Protein AF-A0A0L8HID6-F1 (afdb_monomer_lite)

Sequence (128 aa):
MSTATTENILNEVFGLIEKHGENEYFGEPVSIKEHMIQCAMLAEEENYSKEVILGAFFHDFGHFLQMEGKQNLMIVDGVVLGTSNHEKIAAEYLEARNFSPIICNIARHHVNAKRYLVFKNKSYYECE

Structure (mmCIF, N/CA/C/O backbone):
data_AF-A0A0L8HID6-F1
#
_entry.id   AF-A0A0L8HID6-F1
#
loop_
_atom_site.group_PDB
_atom_site.id
_atom_site.type_symbol
_atom_site.label_atom_id
_atom_site.label_alt_id
_atom_site.label_comp_id
_atom_site.label_asym_id
_atom_site.label_entity_id
_atom_site.label_seq_id
_atom_site.pdbx_PDB_ins_code
_atom_site.Cartn_x
_atom_site.Cartn_y
_atom_site.Cartn_z
_atom_site.occupancy
_atom_site.B_iso_or_equiv
_atom_site.auth_seq_id
_atom_site.auth_comp_id
_atom_site.auth_asym_id
_atom_site.auth_atom_id
_atom_site.pdbx_PDB_model_num
ATOM 1 N N . MET A 1 1 ? -2.088 -6.063 28.788 1.00 41.25 1 MET A N 1
ATOM 2 C CA . MET A 1 1 ? -1.573 -5.329 27.613 1.00 41.25 1 MET A CA 1
ATOM 3 C C . MET A 1 1 ? -2.481 -4.130 27.414 1.00 41.25 1 MET A C 1
ATOM 5 O O . MET A 1 1 ? -3.685 -4.334 27.367 1.00 41.25 1 MET A O 1
ATOM 9 N N . SER A 1 2 ? -1.943 -2.908 27.425 1.00 49.00 2 SER A N 1
ATOM 10 C CA . SER A 1 2 ? -2.738 -1.702 27.163 1.00 49.00 2 SER A CA 1
ATOM 11 C C . SER A 1 2 ? -3.218 -1.771 25.716 1.00 49.00 2 SER A C 1
ATOM 13 O O . SER A 1 2 ? -2.391 -1.809 24.807 1.00 49.00 2 SER A O 1
ATOM 15 N N . THR A 1 3 ? -4.524 -1.886 25.491 1.00 59.56 3 THR A N 1
ATOM 16 C CA . THR A 1 3 ? -5.090 -1.765 24.148 1.00 59.56 3 THR A CA 1
ATOM 17 C C . THR A 1 3 ? -4.875 -0.325 23.709 1.00 59.56 3 THR A C 1
ATOM 19 O O . THR A 1 3 ? -5.482 0.583 24.280 1.00 59.56 3 THR A O 1
ATOM 22 N N . ALA A 1 4 ? -3.980 -0.103 22.744 1.00 70.81 4 ALA A N 1
ATOM 23 C CA . ALA A 1 4 ? -3.875 1.197 22.100 1.00 70.81 4 ALA A CA 1
ATOM 24 C C . ALA A 1 4 ? -5.267 1.585 21.584 1.00 70.81 4 ALA A C 1
ATOM 26 O O . ALA A 1 4 ? -5.964 0.764 20.985 1.00 70.81 4 ALA A O 1
ATOM 27 N N . THR A 1 5 ? -5.701 2.808 21.875 1.00 88.62 5 THR A N 1
ATOM 28 C CA . THR A 1 5 ? -6.951 3.328 21.325 1.00 88.62 5 THR A CA 1
ATOM 29 C C . THR A 1 5 ? -6.816 3.435 19.808 1.00 88.62 5 THR A C 1
ATOM 31 O O . THR A 1 5 ? -5.712 3.624 19.290 1.00 88.62 5 THR A O 1
ATOM 34 N N . THR A 1 6 ? -7.931 3.344 19.082 1.00 92.31 6 THR A N 1
ATOM 35 C CA . THR A 1 6 ? -7.949 3.559 17.627 1.00 92.31 6 THR A CA 1
ATOM 36 C C . THR A 1 6 ? -7.275 4.879 17.254 1.00 92.31 6 THR A C 1
ATOM 38 O O . THR A 1 6 ? -6.502 4.929 16.307 1.00 92.31 6 THR A O 1
ATOM 41 N N . GLU A 1 7 ? -7.494 5.928 18.047 1.00 93.94 7 GLU A N 1
ATOM 42 C CA . GLU A 1 7 ? -6.858 7.234 17.868 1.00 93.94 7 GLU A CA 1
ATOM 43 C C . GLU A 1 7 ? -5.329 7.170 17.978 1.00 93.94 7 GLU A C 1
ATOM 45 O O . GLU A 1 7 ? -4.637 7.691 17.112 1.00 93.94 7 GLU A O 1
ATOM 50 N N . ASN A 1 8 ? -4.781 6.463 18.972 1.00 94.75 8 ASN A N 1
ATOM 51 C CA . ASN A 1 8 ? -3.331 6.302 19.100 1.00 94.75 8 ASN A CA 1
ATOM 52 C C . ASN A 1 8 ? -2.730 5.538 17.915 1.00 94.75 8 ASN A C 1
ATOM 54 O O . ASN A 1 8 ? -1.648 5.888 17.451 1.00 94.75 8 ASN A O 1
ATOM 58 N N . ILE A 1 9 ? -3.430 4.512 17.420 1.00 94.31 9 ILE A N 1
ATOM 59 C CA . ILE A 1 9 ? -3.005 3.745 16.241 1.00 94.31 9 ILE A CA 1
ATOM 60 C C . ILE A 1 9 ? -2.987 4.645 15.005 1.00 94.31 9 ILE A C 1
ATOM 62 O O . ILE A 1 9 ? -2.012 4.640 14.259 1.00 94.31 9 ILE A O 1
ATOM 66 N N . LEU A 1 10 ? -4.044 5.429 14.794 1.00 94.38 10 LEU A N 1
ATOM 67 C CA . LEU A 1 10 ? -4.127 6.341 13.658 1.00 94.38 10 LEU A CA 1
ATOM 68 C C . LEU A 1 10 ? -3.055 7.430 13.745 1.00 94.38 10 LEU A C 1
ATOM 70 O O . LEU A 1 10 ? -2.365 7.661 12.759 1.00 94.38 10 LEU A O 1
ATOM 74 N N . ASN A 1 11 ? -2.844 8.026 14.918 1.00 95.75 11 ASN A N 1
ATOM 75 C CA . ASN A 1 11 ? -1.789 9.018 15.125 1.00 95.75 11 ASN A CA 1
ATOM 76 C C . ASN A 1 11 ? -0.394 8.441 14.845 1.00 95.75 11 ASN A C 1
ATOM 78 O O . ASN A 1 11 ? 0.439 9.117 14.251 1.00 95.75 11 ASN A O 1
ATOM 82 N N . GLU A 1 12 ? -0.134 7.186 15.226 1.00 94.44 12 GLU A N 1
ATOM 83 C CA . GLU A 1 12 ? 1.123 6.507 14.893 1.00 94.44 12 GLU A CA 1
ATOM 84 C C . GLU A 1 12 ? 1.276 6.317 13.375 1.00 94.44 12 GLU A C 1
ATOM 86 O O . GLU A 1 12 ? 2.301 6.681 12.800 1.00 94.44 12 GLU A O 1
ATOM 91 N N . VAL A 1 13 ? 0.250 5.757 12.727 1.00 94.81 13 VAL A N 1
ATOM 92 C CA . VAL A 1 13 ? 0.257 5.442 11.292 1.00 94.81 13 VAL A CA 1
ATOM 93 C C . VAL A 1 13 ? 0.416 6.711 10.460 1.00 94.81 13 VAL A C 1
ATOM 95 O O . VAL A 1 13 ? 1.312 6.786 9.622 1.00 94.81 13 VAL A O 1
ATOM 98 N N . PHE A 1 14 ? -0.419 7.722 10.698 1.00 95.00 14 PHE A N 1
ATOM 99 C CA . PHE A 1 14 ? -0.365 8.977 9.955 1.00 95.00 14 PHE A CA 1
ATOM 100 C C . PHE A 1 14 ? 0.864 9.810 10.319 1.00 95.00 14 PHE A C 1
ATOM 102 O O . PHE A 1 14 ? 1.427 10.442 9.432 1.00 95.00 14 PHE A O 1
ATOM 109 N N . GLY A 1 15 ? 1.370 9.721 11.552 1.00 95.94 15 GLY A N 1
ATOM 110 C CA . GLY A 1 15 ? 2.637 10.350 11.927 1.00 95.94 15 GLY A CA 1
ATOM 111 C C . GLY A 1 15 ? 3.828 9.830 11.112 1.00 95.94 15 GLY A C 1
ATOM 112 O O . GLY A 1 15 ? 4.721 10.602 10.767 1.00 95.94 15 GLY A O 1
ATOM 113 N N . LEU A 1 16 ? 3.836 8.544 10.735 1.00 94.88 16 LEU A N 1
ATOM 114 C CA . LEU A 1 16 ? 4.848 7.997 9.822 1.00 94.88 16 LEU A CA 1
ATOM 115 C C . LEU A 1 16 ? 4.707 8.560 8.402 1.00 94.88 16 LEU A C 1
ATOM 117 O O . LEU A 1 16 ? 5.717 8.888 7.780 1.00 94.88 16 LEU A O 1
ATOM 121 N N . ILE A 1 17 ? 3.473 8.709 7.914 1.00 95.25 17 ILE A N 1
ATOM 122 C CA . ILE A 1 17 ? 3.184 9.292 6.594 1.00 95.25 17 ILE A CA 1
ATOM 123 C C . ILE A 1 17 ? 3.581 10.771 6.563 1.00 95.25 17 ILE A C 1
ATOM 125 O O . ILE A 1 17 ? 4.160 11.226 5.588 1.00 95.25 17 ILE A O 1
ATOM 129 N N . GLU A 1 18 ? 3.315 11.535 7.617 1.00 95.12 18 GLU A N 1
ATOM 130 C CA . GLU A 1 18 ? 3.705 12.947 7.691 1.00 95.12 18 GLU A CA 1
ATOM 131 C C . GLU A 1 18 ? 5.223 13.118 7.759 1.00 95.12 18 GLU A C 1
ATOM 133 O O . GLU A 1 18 ? 5.783 13.991 7.100 1.00 95.12 18 GLU A O 1
ATOM 138 N N . LYS A 1 19 ? 5.898 12.263 8.532 1.00 95.06 19 LYS A N 1
ATOM 139 C CA . LYS A 1 19 ? 7.348 12.331 8.721 1.00 95.06 19 LYS A CA 1
ATOM 140 C C . LYS A 1 19 ? 8.126 11.951 7.462 1.00 95.06 19 LYS A C 1
ATOM 142 O O . LYS A 1 19 ? 9.158 12.557 7.188 1.00 95.06 19 LYS A O 1
ATOM 147 N N . HIS A 1 20 ? 7.656 10.939 6.732 1.00 94.19 20 HIS A N 1
ATOM 148 C CA . HIS A 1 20 ? 8.414 10.314 5.642 1.00 94.19 20 HIS A CA 1
ATOM 149 C C . HIS A 1 20 ? 7.750 10.409 4.270 1.00 94.19 20 HIS A C 1
ATOM 151 O O . HIS A 1 20 ? 8.352 10.013 3.275 1.00 94.19 20 HIS A O 1
ATOM 157 N N . GLY A 1 21 ? 6.522 10.913 4.198 1.00 92.50 21 GLY A N 1
ATOM 158 C CA . GLY A 1 21 ? 5.697 10.876 2.996 1.00 92.50 21 GLY A CA 1
ATOM 159 C C . GLY A 1 21 ? 6.236 11.681 1.826 1.00 92.50 21 GLY A C 1
ATOM 160 O O . GLY A 1 21 ? 5.973 11.294 0.697 1.00 92.50 21 GLY A O 1
ATOM 161 N N . GLU A 1 22 ? 6.997 12.743 2.099 1.00 94.00 22 GLU A N 1
ATOM 162 C CA . GLU A 1 22 ? 7.610 13.629 1.095 1.00 94.00 22 GLU A CA 1
ATOM 163 C C . GLU A 1 22 ? 8.921 13.075 0.512 1.00 94.00 22 GLU A C 1
ATOM 165 O O . GLU A 1 22 ? 9.537 13.710 -0.340 1.00 94.00 22 GLU A O 1
ATOM 170 N N . ASN A 1 23 ? 9.387 11.909 0.976 1.00 89.62 23 ASN A N 1
ATOM 171 C CA . ASN A 1 23 ? 10.547 11.268 0.366 1.00 89.62 23 ASN A CA 1
ATOM 172 C C . ASN A 1 23 ? 10.204 10.774 -1.046 1.00 89.62 23 ASN A C 1
ATOM 174 O O . ASN A 1 23 ? 9.088 10.314 -1.301 1.00 89.62 23 ASN A O 1
ATOM 178 N N . GLU A 1 24 ? 11.193 10.844 -1.937 1.00 87.56 24 GLU A N 1
ATOM 179 C CA . GLU A 1 24 ? 11.093 10.387 -3.325 1.00 87.56 24 GLU A CA 1
ATOM 180 C C . GLU A 1 24 ? 10.678 8.911 -3.401 1.00 87.56 24 GLU A C 1
ATOM 182 O O . GLU A 1 24 ? 11.203 8.057 -2.677 1.00 87.56 24 GLU A O 1
ATOM 187 N N . TYR A 1 25 ? 9.754 8.606 -4.310 1.00 85.50 25 TYR A N 1
ATOM 188 C CA . TYR A 1 25 ? 9.376 7.243 -4.642 1.00 85.50 25 TYR A CA 1
ATOM 189 C C . TYR A 1 25 ? 10.378 6.653 -5.640 1.00 85.50 25 TYR A C 1
ATOM 191 O O . TYR A 1 25 ? 10.178 6.719 -6.841 1.00 85.50 25 TYR A O 1
ATOM 199 N N . PHE A 1 26 ? 11.487 6.119 -5.124 1.00 84.75 26 PHE A N 1
ATOM 200 C CA . PHE A 1 26 ? 12.502 5.292 -5.806 1.00 84.75 26 PHE A CA 1
ATOM 201 C C . PHE A 1 26 ? 12.514 5.327 -7.353 1.00 84.75 26 PHE A C 1
ATOM 203 O O . PHE A 1 26 ? 12.206 4.325 -7.999 1.00 84.75 26 PHE A O 1
ATOM 210 N N . GLY A 1 27 ? 12.940 6.451 -7.943 1.00 82.50 27 GLY A N 1
ATOM 211 C CA . GLY A 1 27 ? 13.109 6.594 -9.395 1.00 82.50 27 GLY A CA 1
ATOM 212 C C . GLY A 1 27 ? 11.895 7.131 -10.162 1.00 82.50 27 GLY A C 1
ATOM 213 O O . GLY A 1 27 ? 12.001 7.323 -11.371 1.00 82.50 27 GLY A O 1
ATOM 214 N N . GLU A 1 28 ? 10.786 7.417 -9.483 1.00 86.44 28 GLU A N 1
ATOM 215 C CA . GLU A 1 28 ? 9.590 8.049 -10.045 1.00 86.44 28 GLU A CA 1
ATOM 216 C C . GLU A 1 28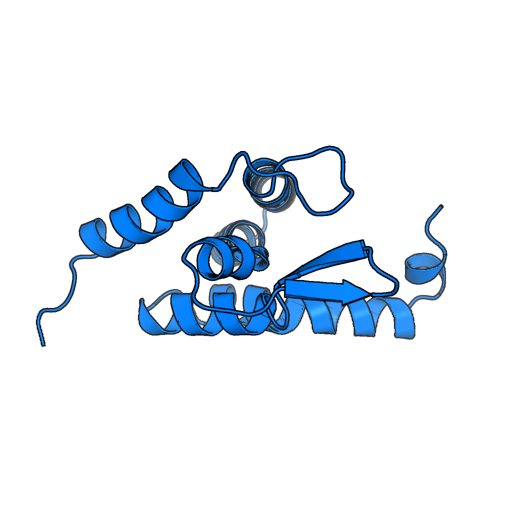 ? 9.496 9.528 -9.624 1.00 86.44 28 GLU A C 1
ATOM 218 O O . GLU A 1 28 ? 9.892 9.890 -8.511 1.00 86.44 28 GLU A O 1
ATOM 223 N N . PRO A 1 29 ? 8.931 10.414 -10.467 1.00 91.69 29 PRO A N 1
ATOM 224 C CA . PRO A 1 29 ? 8.826 11.849 -10.195 1.00 91.69 29 PRO A CA 1
ATOM 225 C C . PRO A 1 29 ? 7.664 12.195 -9.241 1.00 91.69 29 PRO A C 1
ATOM 227 O O . PRO A 1 29 ? 6.942 13.166 -9.464 1.00 91.69 29 PRO A O 1
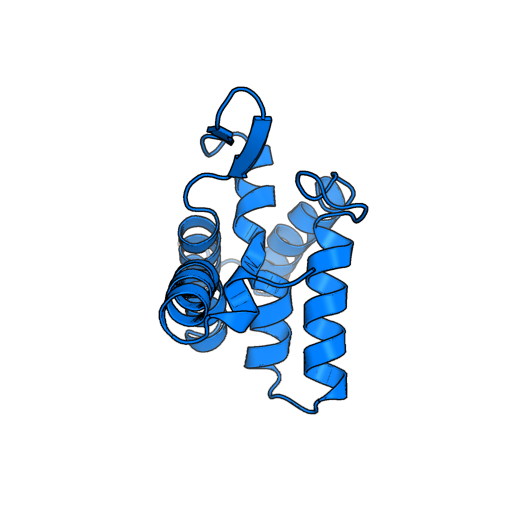ATOM 230 N N . VAL A 1 30 ? 7.465 11.391 -8.196 1.00 94.94 30 VAL A N 1
ATOM 231 C CA . VAL A 1 30 ? 6.444 11.567 -7.153 1.00 94.94 30 VAL A CA 1
ATOM 232 C C . VAL A 1 30 ? 7.010 11.162 -5.794 1.00 94.94 30 VAL A C 1
ATOM 234 O O . VAL A 1 30 ? 7.943 10.365 -5.696 1.00 94.94 30 VAL A O 1
ATOM 237 N N . SER A 1 31 ? 6.443 11.697 -4.720 1.00 96.25 31 SER A N 1
ATOM 238 C CA . SER A 1 31 ? 6.714 11.212 -3.368 1.00 96.25 31 SER A CA 1
ATOM 239 C C . SER A 1 31 ? 5.949 9.919 -3.065 1.00 96.25 31 SER A C 1
ATOM 241 O O . SER A 1 31 ? 4.928 9.613 -3.689 1.00 96.25 31 SER A O 1
ATOM 243 N N . ILE A 1 32 ? 6.402 9.160 -2.060 1.00 94.56 32 ILE A N 1
ATOM 244 C CA . ILE A 1 32 ? 5.722 7.920 -1.640 1.00 94.56 32 ILE A CA 1
ATOM 245 C C . ILE A 1 32 ? 4.265 8.208 -1.250 1.00 94.56 32 ILE A C 1
ATOM 247 O O . ILE A 1 32 ? 3.356 7.453 -1.602 1.00 94.56 32 ILE A O 1
ATOM 251 N N . LYS A 1 33 ? 4.021 9.325 -0.552 1.00 96.38 33 LYS A N 1
ATOM 252 C CA . LYS A 1 33 ? 2.668 9.734 -0.167 1.00 96.38 33 LYS A CA 1
ATOM 253 C C . LYS A 1 33 ? 1.815 10.094 -1.381 1.00 96.38 33 LYS A C 1
ATOM 255 O O . LYS A 1 33 ? 0.657 9.688 -1.425 1.00 96.38 33 LYS A O 1
ATOM 260 N N . GLU A 1 34 ? 2.347 10.846 -2.343 1.00 97.75 34 GLU A N 1
ATOM 261 C CA . GLU A 1 34 ? 1.602 11.205 -3.557 1.00 97.75 34 GLU A CA 1
ATOM 262 C C . GLU A 1 34 ? 1.201 9.968 -4.357 1.00 97.75 34 GLU A C 1
ATOM 264 O O . GLU A 1 34 ? 0.035 9.858 -4.728 1.00 97.75 34 GLU A O 1
ATOM 269 N N . HIS A 1 35 ? 2.115 9.012 -4.544 1.00 97.38 35 HIS A N 1
ATOM 270 C CA . HIS A 1 35 ? 1.824 7.728 -5.191 1.00 97.38 35 HIS A CA 1
ATOM 271 C C . HIS A 1 35 ? 0.665 6.990 -4.502 1.00 97.38 35 HIS A C 1
ATOM 273 O O . HIS A 1 35 ? -0.350 6.675 -5.126 1.00 97.38 35 HIS A O 1
ATOM 279 N N . MET A 1 36 ? 0.758 6.799 -3.182 1.00 97.50 36 MET A N 1
ATOM 280 C CA . MET A 1 36 ? -0.285 6.147 -2.379 1.00 97.50 36 MET A CA 1
AT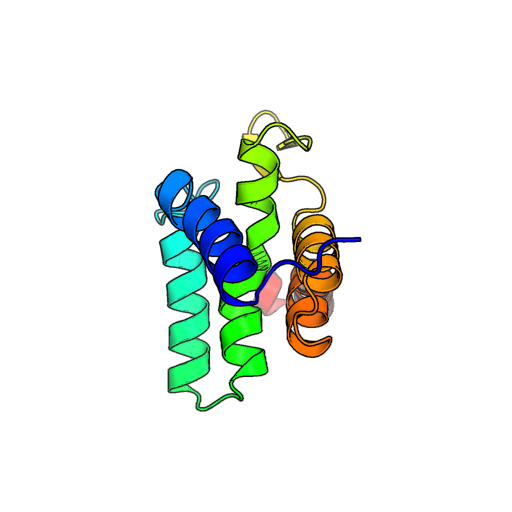OM 281 C C . MET A 1 36 ? -1.643 6.869 -2.467 1.00 97.50 36 MET A C 1
ATOM 283 O O . MET A 1 36 ? -2.687 6.218 -2.568 1.00 97.50 36 MET A O 1
ATOM 287 N N . ILE A 1 37 ? -1.645 8.208 -2.443 1.00 98.19 37 ILE A N 1
ATOM 288 C CA . ILE A 1 37 ? -2.860 9.028 -2.577 1.00 98.19 37 ILE A CA 1
ATOM 289 C C . ILE A 1 37 ? -3.468 8.869 -3.970 1.00 98.19 37 ILE A C 1
ATOM 291 O O . ILE A 1 37 ? -4.670 8.637 -4.071 1.00 98.19 37 ILE A O 1
ATOM 295 N N . GLN A 1 38 ? -2.666 8.947 -5.032 1.00 98.44 38 GLN A N 1
ATOM 296 C CA . GLN A 1 38 ? -3.149 8.797 -6.405 1.00 98.44 38 GLN A CA 1
ATOM 297 C C . GLN A 1 38 ? -3.780 7.417 -6.626 1.00 98.44 38 GLN A C 1
ATOM 299 O O . GLN A 1 38 ? -4.879 7.332 -7.171 1.00 98.44 38 GLN A O 1
ATOM 304 N N . CYS A 1 39 ? -3.158 6.339 -6.132 1.00 98.25 39 CYS A N 1
ATOM 305 C CA . CYS A 1 39 ? -3.750 5.000 -6.190 1.00 98.25 39 CYS A CA 1
ATOM 306 C C . CYS A 1 39 ? -5.106 4.927 -5.469 1.00 98.25 39 CYS A C 1
ATOM 308 O O . CYS A 1 39 ? -6.041 4.300 -5.970 1.00 98.25 39 CYS A O 1
ATOM 310 N N . ALA A 1 40 ? -5.227 5.564 -4.301 1.00 98.50 40 ALA A N 1
ATOM 311 C CA . ALA A 1 40 ? -6.476 5.596 -3.545 1.00 98.50 40 ALA A CA 1
ATOM 312 C C . ALA A 1 40 ? -7.565 6.424 -4.246 1.00 98.50 40 ALA A C 1
ATOM 314 O O . ALA A 1 40 ? -8.709 5.980 -4.310 1.00 98.50 40 ALA A O 1
ATOM 315 N N . MET A 1 41 ? -7.206 7.583 -4.807 1.00 98.62 41 MET A N 1
ATOM 316 C CA . MET A 1 41 ? -8.120 8.444 -5.567 1.00 98.62 41 MET A CA 1
ATOM 317 C C . MET A 1 41 ? -8.655 7.734 -6.811 1.00 98.62 41 MET A C 1
ATOM 319 O O . MET A 1 41 ? -9.859 7.725 -7.027 1.00 98.62 41 MET A O 1
ATOM 323 N N . LEU A 1 42 ? -7.794 7.056 -7.577 1.00 98.62 42 LEU A N 1
ATOM 324 C CA . LEU A 1 42 ? -8.222 6.260 -8.732 1.00 98.62 42 LEU A CA 1
ATOM 325 C C . LEU A 1 42 ? -9.182 5.133 -8.324 1.00 98.62 42 LEU A C 1
ATOM 327 O O . LEU A 1 42 ? -10.174 4.875 -9.001 1.00 98.62 42 LEU A O 1
ATOM 331 N N . ALA A 1 43 ? -8.924 4.470 -7.192 1.00 98.31 43 ALA A N 1
ATOM 332 C CA . ALA A 1 43 ? -9.839 3.458 -6.676 1.00 98.31 43 ALA A CA 1
ATOM 333 C C . ALA A 1 43 ? -11.196 4.054 -6.242 1.00 98.31 43 ALA A C 1
ATOM 335 O O . ALA A 1 43 ? -12.233 3.401 -6.376 1.00 98.31 43 ALA A O 1
ATOM 336 N N . GLU A 1 44 ? -11.198 5.280 -5.719 1.00 98.50 44 GLU A N 1
ATOM 337 C CA . GLU A 1 44 ? -12.415 6.007 -5.353 1.00 98.50 44 GLU A CA 1
ATOM 338 C C . GLU A 1 44 ? -13.217 6.443 -6.589 1.00 98.50 44 GLU A C 1
ATOM 340 O O . GLU A 1 44 ? -14.427 6.218 -6.631 1.00 98.50 44 GLU A O 1
ATOM 345 N N . GLU A 1 45 ? -12.557 6.986 -7.616 1.00 98.50 45 GLU A N 1
ATOM 346 C CA . GLU A 1 45 ? -13.175 7.397 -8.887 1.00 98.50 45 GLU A CA 1
ATOM 347 C C . GLU A 1 45 ? -13.872 6.224 -9.596 1.00 98.50 45 GLU A C 1
ATOM 349 O O . GLU A 1 45 ? -14.989 6.360 -10.103 1.00 98.50 45 GLU A O 1
ATOM 354 N N . GLU A 1 46 ? -13.267 5.039 -9.539 1.00 98.19 46 GLU A N 1
ATOM 355 C CA . GLU A 1 46 ? -13.825 3.792 -10.074 1.00 98.19 46 GLU A CA 1
ATOM 356 C C . GLU A 1 46 ? -14.889 3.146 -9.156 1.00 98.19 46 GLU A C 1
ATO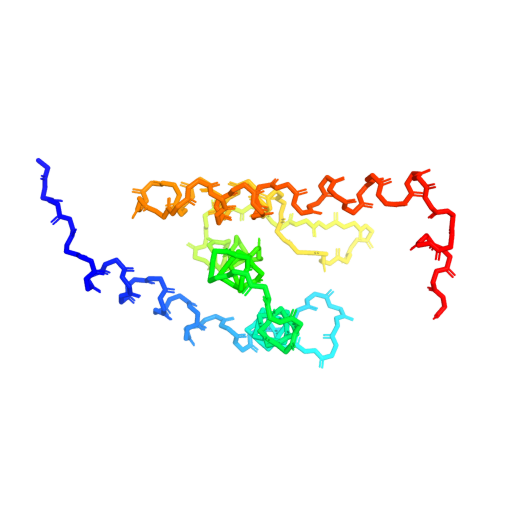M 358 O O . GLU A 1 46 ? -15.397 2.062 -9.444 1.00 98.19 46 GLU A O 1
ATOM 363 N N . ASN A 1 47 ? -15.284 3.812 -8.061 1.00 97.94 47 ASN A N 1
ATOM 364 C CA . ASN A 1 47 ? -16.309 3.368 -7.106 1.00 97.94 47 ASN A CA 1
ATOM 365 C C . ASN A 1 47 ? -16.017 2.005 -6.442 1.00 97.94 47 ASN A C 1
ATOM 367 O O . ASN A 1 47 ? -16.939 1.238 -6.133 1.00 97.94 47 ASN A O 1
ATOM 371 N N . TYR A 1 48 ? -14.744 1.687 -6.187 1.00 98.38 48 TYR A N 1
ATOM 372 C CA . TYR A 1 48 ? -14.393 0.492 -5.421 1.00 98.38 48 TYR A CA 1
ATOM 373 C C . TYR A 1 48 ? -14.787 0.614 -3.938 1.00 98.38 48 TYR A C 1
ATOM 375 O O . TYR A 1 48 ? -15.113 1.681 -3.414 1.00 98.38 48 TYR A O 1
ATOM 383 N N . SER A 1 49 ? -14.773 -0.513 -3.220 1.00 98.19 49 SER A N 1
ATOM 384 C CA . SER A 1 49 ? -15.094 -0.522 -1.791 1.00 98.19 49 SER A CA 1
ATOM 385 C C . SER A 1 49 ? -14.054 0.250 -0.969 1.00 98.19 49 SER A C 1
ATOM 387 O O . SER A 1 49 ? -12.882 0.337 -1.334 1.00 98.19 49 SER A O 1
ATOM 389 N N . LYS A 1 50 ? -14.453 0.736 0.215 1.00 98.25 50 LYS A N 1
ATOM 390 C CA . LYS A 1 50 ? -13.539 1.423 1.150 1.00 98.25 50 LYS A CA 1
ATOM 391 C C . LYS A 1 50 ? -12.299 0.597 1.490 1.00 98.25 50 LYS A C 1
ATOM 393 O O . LYS A 1 50 ? -11.231 1.156 1.689 1.00 98.25 50 LYS A O 1
ATOM 398 N N . GLU A 1 51 ? -12.428 -0.725 1.560 1.00 98.12 51 GLU A N 1
ATOM 399 C CA . GLU A 1 51 ? -11.295 -1.610 1.839 1.00 98.12 51 GLU A CA 1
ATOM 400 C C . GLU A 1 51 ? -10.305 -1.669 0.675 1.00 98.12 51 GLU A C 1
ATOM 402 O O . GLU A 1 51 ? -9.107 -1.765 0.916 1.00 98.12 51 GLU A O 1
ATOM 407 N N . VAL A 1 52 ? -10.781 -1.564 -0.569 1.00 98.12 52 VAL A N 1
ATOM 408 C CA . VAL A 1 52 ? -9.912 -1.464 -1.748 1.00 98.12 52 VAL A CA 1
ATOM 409 C C . VAL A 1 52 ? -9.239 -0.098 -1.801 1.00 98.12 52 VAL A C 1
ATOM 411 O O . VAL A 1 52 ? -8.029 -0.047 -1.981 1.00 98.12 52 VAL A O 1
ATOM 414 N N . ILE A 1 53 ? -9.984 0.986 -1.559 1.00 98.62 53 ILE A N 1
ATOM 415 C CA . ILE A 1 53 ? -9.433 2.351 -1.501 1.00 98.62 53 ILE A CA 1
ATOM 416 C C . ILE A 1 53 ? -8.328 2.434 -0.438 1.00 98.62 53 ILE A C 1
ATOM 418 O O . ILE A 1 53 ? -7.218 2.881 -0.716 1.00 98.62 53 ILE A O 1
ATOM 422 N N . LEU A 1 54 ? -8.593 1.936 0.774 1.00 98.25 54 LEU A N 1
ATOM 423 C CA . LEU A 1 54 ? -7.602 1.909 1.853 1.00 98.25 54 LEU A CA 1
ATOM 424 C C . LEU A 1 54 ? -6.460 0.925 1.570 1.00 98.25 54 LEU A C 1
ATOM 426 O O . LEU A 1 54 ? -5.318 1.211 1.909 1.00 98.25 54 LEU A O 1
ATOM 430 N N . GLY A 1 55 ? -6.729 -0.218 0.936 1.00 98.31 55 GLY A N 1
ATOM 431 C CA . GLY A 1 55 ? -5.690 -1.152 0.500 1.00 98.31 55 GLY A CA 1
ATOM 432 C C . GLY A 1 55 ? -4.728 -0.518 -0.504 1.00 98.31 55 GLY A C 1
ATOM 433 O O . GLY A 1 55 ? -3.518 -0.655 -0.350 1.00 98.31 55 GLY A O 1
ATOM 434 N N . ALA A 1 56 ? -5.258 0.221 -1.480 1.00 98.31 56 ALA A N 1
ATOM 435 C CA . ALA A 1 56 ? -4.479 0.998 -2.438 1.00 98.31 56 ALA A CA 1
ATOM 436 C C . ALA A 1 56 ? -3.693 2.115 -1.741 1.00 98.31 56 ALA A C 1
ATOM 438 O O . ALA A 1 56 ? -2.512 2.287 -2.018 1.00 98.31 56 ALA A O 1
ATOM 439 N N . PHE A 1 57 ? -4.297 2.807 -0.774 1.00 98.44 57 PHE A N 1
ATOM 440 C CA . PHE A 1 57 ? -3.583 3.800 0.022 1.00 98.44 57 PHE A CA 1
ATOM 441 C C . PHE A 1 57 ? -2.415 3.180 0.801 1.00 98.44 57 PHE A C 1
ATOM 443 O O . PHE A 1 57 ? -1.333 3.737 0.807 1.00 98.44 57 PHE A O 1
ATOM 450 N N . PHE A 1 58 ? -2.590 2.019 1.438 1.00 98.12 58 PHE A N 1
ATOM 451 C CA . PHE A 1 58 ? -1.591 1.449 2.352 1.00 98.12 58 PHE A CA 1
ATOM 452 C C . PHE A 1 58 ? -0.589 0.465 1.721 1.00 98.12 58 PHE A C 1
ATOM 454 O O . PHE A 1 58 ? 0.279 -0.032 2.442 1.00 98.12 58 PHE A O 1
ATOM 461 N N . HIS A 1 59 ? -0.680 0.158 0.421 1.00 97.94 59 HIS A N 1
ATOM 462 C CA . HIS A 1 59 ? 0.085 -0.952 -0.171 1.00 97.94 59 HIS A CA 1
ATOM 463 C C . HIS A 1 59 ? 1.611 -0.819 -0.011 1.00 97.94 59 HIS A C 1
ATOM 465 O O . HIS A 1 59 ? 2.276 -1.810 0.298 1.00 97.94 59 HIS A O 1
ATOM 471 N N . ASP A 1 60 ? 2.123 0.411 -0.106 1.00 96.56 60 ASP A N 1
ATOM 472 C CA . ASP A 1 60 ? 3.550 0.750 -0.036 1.00 96.56 60 ASP A CA 1
ATOM 473 C C . ASP A 1 60 ? 4.009 1.290 1.328 1.00 96.56 60 ASP A C 1
ATOM 475 O O . ASP A 1 60 ? 5.156 1.711 1.501 1.00 96.56 60 ASP A O 1
ATOM 479 N N . PHE A 1 61 ? 3.156 1.204 2.356 1.00 95.75 61 PHE A N 1
ATOM 480 C CA . PHE A 1 61 ? 3.447 1.709 3.706 1.00 95.75 61 PHE A CA 1
ATOM 481 C C . PHE A 1 61 ? 4.732 1.117 4.325 1.00 95.75 61 PHE A C 1
ATOM 483 O O . PHE A 1 61 ? 5.363 1.714 5.201 1.00 95.75 61 PHE A O 1
ATOM 490 N N . GLY A 1 62 ? 5.159 -0.057 3.850 1.00 94.62 62 GLY A N 1
ATOM 491 C CA . GLY A 1 62 ? 6.388 -0.727 4.270 1.00 94.62 62 GLY A CA 1
ATOM 492 C C . GLY A 1 62 ? 7.653 0.112 4.068 1.00 94.62 62 GLY A C 1
ATOM 493 O O . GLY A 1 62 ? 8.609 -0.061 4.827 1.00 94.62 62 GLY A O 1
ATOM 494 N N . HIS A 1 63 ? 7.655 1.053 3.118 1.00 93.25 63 HIS A N 1
ATOM 495 C CA . HIS A 1 63 ? 8.783 1.960 2.896 1.00 93.25 63 HIS A CA 1
ATOM 496 C C . HIS A 1 63 ? 9.015 2.917 4.072 1.00 93.25 63 HIS A C 1
ATOM 498 O O . HIS A 1 63 ? 10.154 3.087 4.508 1.00 93.25 63 HIS A O 1
ATOM 504 N N . PHE A 1 64 ? 7.956 3.457 4.681 1.00 92.69 64 PHE A N 1
ATOM 505 C CA . PHE A 1 64 ? 8.088 4.336 5.852 1.00 92.69 64 PHE A CA 1
ATOM 506 C C . PHE A 1 64 ? 8.664 3.602 7.065 1.00 92.69 64 PHE A C 1
ATOM 508 O O . PHE A 1 64 ? 9.443 4.153 7.841 1.00 92.69 64 PHE A O 1
ATOM 515 N N . LEU A 1 65 ? 8.326 2.321 7.216 1.00 89.50 65 LEU A N 1
ATOM 516 C CA . LEU A 1 65 ? 8.819 1.495 8.317 1.00 89.50 65 LEU A CA 1
ATOM 517 C C . LEU A 1 65 ? 10.315 1.191 8.195 1.00 89.50 65 LEU A C 1
ATOM 519 O O . LEU A 1 65 ? 10.992 1.043 9.214 1.00 89.50 65 LEU A O 1
ATOM 523 N N . GLN A 1 66 ? 10.843 1.127 6.972 1.00 84.38 66 GLN A N 1
ATOM 524 C CA . GLN A 1 66 ? 12.276 0.999 6.731 1.00 84.38 66 GLN A CA 1
ATOM 525 C C . GLN A 1 66 ? 13.039 2.255 7.150 1.00 84.38 66 GLN A C 1
ATOM 527 O O . GLN A 1 66 ? 14.095 2.130 7.771 1.00 84.38 66 GLN A O 1
ATOM 532 N N . MET A 1 67 ? 12.488 3.438 6.871 1.00 84.06 67 MET A N 1
ATOM 533 C CA . MET A 1 67 ? 13.103 4.731 7.196 1.00 84.06 67 MET A CA 1
ATOM 534 C C . MET A 1 67 ? 13.222 4.973 8.709 1.00 84.06 67 MET A C 1
ATOM 536 O O . MET A 1 67 ? 14.106 5.698 9.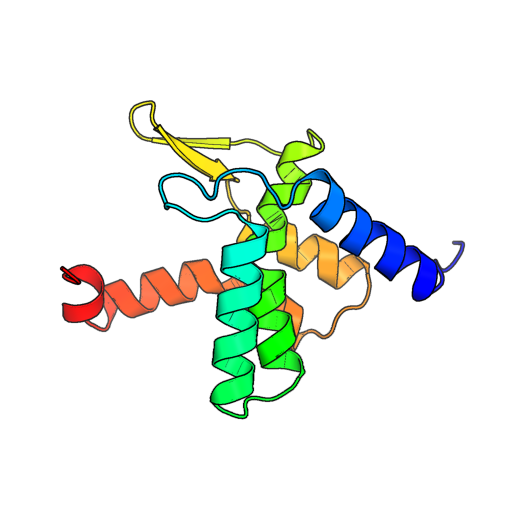155 1.00 84.06 67 MET A O 1
ATOM 540 N N . GLU A 1 68 ? 12.422 4.276 9.521 1.00 85.94 68 GLU A N 1
ATOM 541 C CA . GLU A 1 68 ? 12.592 4.200 10.981 1.00 85.94 68 GLU A CA 1
ATOM 542 C C . GLU A 1 68 ? 13.714 3.234 11.428 1.00 85.94 68 GLU A C 1
ATOM 544 O O . GLU A 1 68 ? 13.799 2.868 12.601 1.00 85.94 68 GLU A O 1
ATOM 549 N N . GLY A 1 69 ? 14.574 2.789 10.507 1.00 72.75 69 GLY A N 1
ATOM 550 C CA . GLY A 1 69 ? 15.743 1.952 10.789 1.00 72.75 69 GLY A CA 1
ATOM 551 C C . GLY A 1 69 ? 15.422 0.479 11.041 1.00 72.75 69 GLY A C 1
ATOM 552 O O . GLY A 1 69 ? 16.243 -0.240 11.609 1.00 72.75 69 GLY A O 1
ATOM 553 N N . LYS A 1 70 ? 14.230 0.011 10.654 1.00 61.91 70 LYS A N 1
ATOM 554 C CA . LYS A 1 70 ? 13.779 -1.347 10.992 1.00 61.91 70 LYS A CA 1
ATOM 555 C C . LYS A 1 70 ? 14.160 -2.406 9.956 1.00 61.91 70 LYS A C 1
ATOM 557 O O . LYS A 1 70 ? 14.031 -3.581 10.282 1.00 61.91 70 LYS A O 1
ATOM 562 N N . GLN A 1 71 ? 14.557 -2.040 8.728 1.00 71.50 71 GLN A N 1
ATOM 563 C CA . GLN A 1 71 ? 14.678 -2.986 7.600 1.00 71.50 71 GLN A CA 1
ATOM 564 C C . GLN A 1 71 ? 15.759 -2.599 6.566 1.00 71.50 71 GLN A C 1
ATOM 566 O O . GLN A 1 71 ? 16.239 -1.465 6.539 1.00 71.50 71 GLN A O 1
ATOM 571 N N . ASN A 1 72 ? 16.129 -3.546 5.696 1.00 79.25 72 ASN A N 1
ATOM 572 C CA . ASN A 1 72 ? 17.148 -3.361 4.653 1.00 79.25 72 ASN A CA 1
ATOM 573 C C . ASN A 1 72 ? 16.581 -2.739 3.360 1.00 79.25 72 ASN A C 1
ATOM 575 O O . ASN A 1 72 ? 15.475 -3.073 2.923 1.00 79.25 72 ASN A O 1
ATOM 579 N N . LEU A 1 73 ? 17.384 -1.897 2.701 1.00 84.56 73 LEU A N 1
ATOM 580 C CA . LEU A 1 73 ? 17.110 -1.396 1.348 1.00 84.56 73 LEU A CA 1
ATOM 581 C C . LEU A 1 73 ? 17.262 -2.511 0.304 1.00 84.56 73 LEU A C 1
ATOM 583 O O . LEU A 1 73 ? 18.067 -3.428 0.463 1.00 84.56 73 LEU A O 1
ATOM 587 N N . MET A 1 74 ? 16.479 -2.429 -0.767 1.00 82.56 74 MET A N 1
ATOM 588 C CA . MET A 1 74 ? 16.650 -3.215 -1.983 1.00 82.56 74 MET A CA 1
ATOM 589 C C . MET A 1 74 ? 17.567 -2.437 -2.925 1.00 82.56 74 MET A C 1
ATOM 591 O O . MET A 1 74 ? 17.229 -1.334 -3.350 1.00 82.56 74 MET A O 1
ATOM 595 N N . ILE A 1 75 ? 18.728 -3.012 -3.237 1.00 83.56 75 ILE A N 1
ATOM 596 C CA . ILE A 1 75 ? 19.725 -2.406 -4.122 1.00 83.56 75 ILE A CA 1
ATOM 597 C C . ILE A 1 75 ? 20.042 -3.401 -5.235 1.00 83.56 75 ILE A C 1
ATOM 599 O O . ILE A 1 75 ? 20.396 -4.545 -4.951 1.00 83.56 75 ILE A O 1
ATOM 603 N N . VAL A 1 76 ? 19.924 -2.966 -6.488 1.00 82.81 76 VAL A N 1
ATOM 604 C CA . VAL A 1 76 ? 20.282 -3.750 -7.679 1.00 82.81 76 VAL A CA 1
ATOM 605 C C . VAL A 1 76 ? 21.199 -2.892 -8.537 1.00 82.81 76 VAL A C 1
ATOM 607 O O . VAL A 1 76 ? 20.886 -1.737 -8.802 1.00 82.81 76 VAL A O 1
ATOM 610 N N . ASP A 1 77 ? 22.365 -3.429 -8.899 1.00 85.69 77 ASP A N 1
ATOM 611 C CA . ASP A 1 77 ? 23.376 -2.743 -9.717 1.00 85.69 77 ASP A CA 1
ATOM 612 C C . ASP A 1 77 ? 23.755 -1.332 -9.214 1.00 85.69 77 ASP A C 1
ATOM 614 O O . ASP A 1 77 ? 24.073 -0.430 -9.982 1.00 85.69 77 ASP A O 1
ATOM 618 N N . GLY A 1 78 ? 23.731 -1.138 -7.890 1.00 80.81 78 GLY A N 1
ATOM 619 C CA . GLY A 1 78 ? 24.057 0.136 -7.239 1.00 80.81 78 GLY A CA 1
ATOM 620 C C . GLY A 1 78 ? 22.902 1.142 -7.162 1.00 80.81 78 GLY A C 1
ATOM 621 O O . GLY A 1 78 ? 23.083 2.207 -6.578 1.00 80.81 78 GLY A O 1
ATOM 622 N N . VAL A 1 79 ? 21.720 0.804 -7.684 1.00 80.88 79 VAL A N 1
ATOM 623 C CA . VAL A 1 79 ? 20.513 1.641 -7.635 1.00 80.88 79 VAL A CA 1
ATOM 624 C C . VAL A 1 79 ? 19.597 1.174 -6.506 1.00 80.88 79 VAL A C 1
ATOM 626 O O . VAL A 1 79 ? 19.335 -0.021 -6.361 1.00 80.88 79 VAL A O 1
ATOM 629 N N . VAL A 1 80 ? 19.107 2.115 -5.694 1.00 83.06 80 VAL A N 1
ATOM 630 C CA . VAL A 1 80 ? 18.122 1.840 -4.638 1.00 83.06 80 VAL A CA 1
ATOM 631 C C . VAL A 1 80 ? 16.739 1.733 -5.276 1.00 83.06 80 VAL A C 1
ATOM 633 O O . VAL A 1 80 ? 16.224 2.714 -5.795 1.00 83.06 80 VAL A O 1
ATOM 636 N N . LEU A 1 81 ? 16.140 0.544 -5.216 1.00 80.00 81 LEU A N 1
ATOM 637 C CA . LEU A 1 81 ? 14.820 0.247 -5.792 1.00 80.00 81 LEU A CA 1
ATOM 638 C C . LEU A 1 81 ? 13.697 0.221 -4.748 1.00 80.00 81 LEU A C 1
ATOM 640 O O . LEU A 1 81 ? 12.559 -0.109 -5.066 1.00 80.00 81 LEU A O 1
ATOM 644 N N . GLY A 1 82 ? 14.026 0.494 -3.486 1.00 83.00 82 GLY A N 1
ATOM 645 C CA . GLY A 1 82 ? 13.059 0.559 -2.401 1.00 83.00 82 GLY A CA 1
ATOM 646 C C . GLY A 1 82 ? 13.465 -0.226 -1.169 1.00 83.00 82 GLY A C 1
ATOM 647 O O . GLY A 1 82 ? 14.641 -0.366 -0.837 1.00 83.00 82 GLY A O 1
ATOM 648 N N . THR A 1 83 ? 12.468 -0.746 -0.465 1.00 84.75 83 THR A N 1
ATOM 649 C CA . THR A 1 83 ? 12.634 -1.589 0.721 1.00 84.75 83 THR A CA 1
ATOM 650 C C . THR A 1 83 ? 12.414 -3.049 0.352 1.00 84.75 83 THR A C 1
ATOM 652 O O . THR A 1 83 ? 11.414 -3.404 -0.280 1.00 84.75 83 THR A O 1
ATOM 655 N N . SER A 1 84 ? 13.330 -3.913 0.791 1.00 86.31 84 SER A N 1
ATOM 656 C CA . SER A 1 84 ? 13.195 -5.356 0.588 1.00 86.31 84 SER A CA 1
ATOM 657 C C . SER A 1 84 ? 11.967 -5.886 1.333 1.00 86.31 84 SER A C 1
ATOM 659 O O . SER A 1 84 ? 11.857 -5.700 2.543 1.00 86.31 84 SER A O 1
ATOM 661 N N . ASN A 1 85 ? 11.078 -6.591 0.628 1.00 90.88 85 ASN A N 1
ATOM 662 C CA . ASN A 1 85 ? 9.832 -7.153 1.164 1.00 90.88 85 ASN A CA 1
ATOM 663 C C . ASN A 1 85 ? 8.877 -6.111 1.795 1.00 90.88 85 ASN A C 1
ATOM 665 O O . ASN A 1 85 ? 8.210 -6.410 2.794 1.00 90.88 85 ASN A O 1
ATOM 669 N N . HIS A 1 86 ? 8.832 -4.880 1.269 1.00 94.25 86 HIS A N 1
ATOM 670 C CA . HIS A 1 86 ? 7.955 -3.812 1.776 1.00 94.25 86 HIS A CA 1
ATOM 671 C C . HIS A 1 86 ? 6.482 -4.235 1.841 1.00 94.25 86 HIS A C 1
ATOM 673 O O . HIS A 1 86 ? 5.799 -3.888 2.800 1.00 94.25 86 HIS A O 1
ATOM 679 N N . GLU A 1 87 ? 6.026 -5.065 0.904 1.00 95.62 87 GLU A N 1
ATOM 680 C CA . GLU A 1 87 ? 4.682 -5.634 0.854 1.00 95.62 87 GLU A CA 1
ATOM 681 C C . GLU A 1 87 ? 4.370 -6.485 2.093 1.00 95.62 87 GLU A C 1
ATOM 683 O O . GLU A 1 87 ? 3.296 -6.395 2.692 1.00 95.62 87 GLU A O 1
ATOM 688 N N . LYS A 1 88 ? 5.347 -7.285 2.538 1.00 95.38 88 LYS A N 1
ATOM 689 C CA . LYS A 1 88 ? 5.221 -8.130 3.727 1.00 95.38 88 LYS A CA 1
ATOM 690 C C . LYS A 1 88 ? 5.278 -7.288 4.998 1.00 95.38 88 LYS A C 1
ATOM 692 O O . LYS A 1 88 ? 4.472 -7.510 5.899 1.00 95.38 88 LYS A O 1
ATOM 697 N N . ILE A 1 89 ? 6.208 -6.333 5.052 1.00 94.62 89 ILE A N 1
ATOM 698 C CA . ILE A 1 89 ? 6.405 -5.433 6.195 1.00 94.62 89 ILE A CA 1
ATOM 699 C C . ILE A 1 89 ? 5.147 -4.590 6.437 1.00 94.62 89 ILE A C 1
ATOM 701 O O . ILE A 1 89 ? 4.686 -4.498 7.575 1.00 94.62 89 ILE A O 1
ATOM 705 N N . ALA A 1 90 ? 4.572 -4.016 5.375 1.00 96.25 90 ALA A N 1
ATOM 706 C CA . ALA A 1 90 ? 3.331 -3.252 5.435 1.00 96.25 90 ALA A CA 1
ATOM 707 C C . ALA A 1 90 ? 2.192 -4.107 6.000 1.00 96.25 90 ALA A C 1
ATOM 709 O O . ALA A 1 90 ? 1.571 -3.741 6.997 1.00 96.25 90 ALA A O 1
ATOM 710 N N . ALA A 1 91 ? 1.964 -5.281 5.407 1.00 97.38 91 ALA A N 1
ATOM 711 C CA . ALA A 1 91 ? 0.879 -6.164 5.807 1.00 97.38 91 ALA A CA 1
ATOM 712 C C . ALA A 1 91 ? 0.989 -6.612 7.271 1.00 97.38 91 ALA A C 1
ATOM 714 O O . ALA A 1 91 ? 0.023 -6.492 8.016 1.00 97.38 91 ALA A O 1
ATOM 715 N N . GLU A 1 92 ? 2.166 -7.060 7.718 1.00 96.19 92 GLU A N 1
ATOM 716 C CA . GLU A 1 92 ? 2.374 -7.489 9.110 1.00 96.19 92 GLU A CA 1
ATOM 717 C C . GLU A 1 92 ? 2.183 -6.337 10.108 1.00 96.19 92 GLU A C 1
ATOM 719 O O . GLU A 1 92 ? 1.612 -6.525 11.185 1.00 96.19 92 GLU A O 1
ATOM 724 N N . TYR A 1 93 ? 2.620 -5.127 9.750 1.00 95.56 93 TYR A N 1
ATOM 725 C CA . TYR A 1 93 ? 2.450 -3.947 10.593 1.00 95.56 93 TYR A CA 1
ATOM 726 C C . TYR A 1 93 ? 0.977 -3.532 10.744 1.00 95.56 93 TYR A C 1
ATOM 728 O O . TYR A 1 93 ? 0.556 -3.163 11.848 1.00 95.56 93 TYR A O 1
ATOM 736 N N . LEU A 1 94 ? 0.205 -3.599 9.656 1.00 96.50 94 LEU A N 1
ATOM 737 C CA . LEU A 1 94 ? -1.224 -3.272 9.625 1.00 96.50 94 LEU A CA 1
ATOM 738 C C . LEU A 1 94 ? -2.065 -4.353 10.323 1.00 96.50 94 LEU A C 1
ATOM 740 O O . LEU A 1 94 ? -2.947 -4.026 11.120 1.00 96.50 94 LEU A O 1
ATOM 744 N N . GLU A 1 95 ? -1.751 -5.635 10.109 1.00 96.88 95 GLU A N 1
ATOM 745 C CA . GLU A 1 95 ? -2.393 -6.769 10.795 1.00 96.88 95 GLU A CA 1
ATOM 746 C C . GLU A 1 95 ? -2.231 -6.665 12.313 1.00 96.88 95 GLU A C 1
ATOM 748 O O . GLU A 1 95 ? -3.210 -6.785 13.049 1.00 96.88 95 GLU A O 1
ATOM 753 N N . ALA A 1 96 ? -1.025 -6.343 12.794 1.00 95.81 96 ALA A N 1
ATOM 754 C CA . ALA A 1 96 ? -0.759 -6.146 14.221 1.00 95.81 96 ALA A CA 1
ATOM 755 C C . ALA A 1 96 ? -1.568 -4.989 14.849 1.00 95.81 96 ALA A C 1
ATOM 757 O O . ALA A 1 96 ? -1.678 -4.906 16.073 1.00 95.81 96 ALA A O 1
ATOM 758 N N . ARG A 1 97 ? -2.138 -4.101 14.023 1.00 95.12 97 ARG A N 1
ATOM 759 C CA . ARG A 1 97 ? -2.989 -2.963 14.414 1.00 95.12 97 ARG A CA 1
ATOM 760 C C . ARG A 1 97 ? -4.476 -3.196 14.146 1.00 95.12 97 ARG A C 1
ATOM 762 O O . ARG A 1 97 ? -5.264 -2.270 14.307 1.00 95.12 97 ARG A O 1
ATOM 769 N N . ASN A 1 98 ? -4.870 -4.424 13.808 1.00 94.94 98 ASN A N 1
ATOM 770 C CA . ASN A 1 98 ? -6.253 -4.824 13.530 1.00 94.94 98 ASN A CA 1
ATOM 771 C C . ASN A 1 98 ? -6.891 -4.117 12.320 1.00 94.94 98 ASN A C 1
ATOM 773 O O . ASN A 1 98 ? -8.107 -3.914 12.293 1.00 94.94 98 ASN A O 1
ATOM 777 N N . PHE A 1 99 ? -6.099 -3.753 11.307 1.00 96.44 99 PHE A N 1
ATOM 778 C CA . PHE A 1 99 ? -6.663 -3.372 10.010 1.00 96.44 99 PHE A CA 1
ATOM 779 C C . PHE A 1 99 ? -7.380 -4.570 9.364 1.00 96.44 99 PHE A C 1
ATOM 781 O O . PHE A 1 99 ? -7.077 -5.727 9.663 1.00 96.44 99 PHE A O 1
ATOM 788 N N . SER A 1 100 ? -8.348 -4.291 8.481 1.00 97.12 100 SER A N 1
ATOM 789 C CA . SER A 1 100 ? -9.117 -5.341 7.797 1.00 97.12 100 SER A CA 1
ATOM 790 C C . SER A 1 100 ? -8.187 -6.323 7.067 1.00 97.12 100 SER A C 1
ATOM 792 O O . SER A 1 100 ? -7.261 -5.875 6.382 1.00 97.12 100 SER A O 1
ATOM 794 N N . PRO A 1 101 ? -8.470 -7.641 7.108 1.00 97.94 101 PRO A N 1
ATOM 795 C CA . PRO A 1 101 ? -7.739 -8.628 6.319 1.00 97.94 101 PRO A CA 1
ATOM 796 C C . PRO A 1 101 ? -7.666 -8.292 4.825 1.00 97.94 101 PRO A C 1
ATOM 798 O O . PRO A 1 101 ? -6.684 -8.638 4.178 1.00 97.94 101 PRO A O 1
ATOM 801 N N . ILE A 1 102 ? -8.670 -7.605 4.264 1.00 98.06 102 ILE A N 1
ATOM 802 C CA . ILE A 1 102 ? -8.661 -7.206 2.848 1.00 98.06 102 ILE A CA 1
ATOM 803 C C . ILE A 1 102 ? -7.565 -6.168 2.580 1.00 98.06 102 ILE A C 1
ATOM 805 O O . ILE A 1 102 ? -6.781 -6.348 1.650 1.00 98.06 102 ILE A O 1
ATOM 809 N N . ILE A 1 103 ? -7.453 -5.141 3.428 1.00 98.44 103 ILE A N 1
ATOM 810 C CA . ILE A 1 103 ? -6.407 -4.106 3.332 1.00 98.44 103 ILE A CA 1
ATOM 811 C C . ILE A 1 103 ? -5.026 -4.759 3.439 1.00 98.44 103 ILE A C 1
ATOM 813 O O . ILE A 1 103 ? -4.152 -4.531 2.602 1.00 98.44 103 ILE A O 1
ATOM 817 N N . CYS A 1 104 ? -4.852 -5.628 4.436 1.00 98.44 104 CYS A N 1
ATOM 818 C CA . CYS A 1 104 ? -3.592 -6.325 4.671 1.00 98.44 104 CYS A CA 1
ATOM 819 C C . CYS A 1 104 ? -3.213 -7.249 3.506 1.00 98.44 104 CYS A C 1
ATOM 821 O O . CYS A 1 104 ? -2.051 -7.286 3.111 1.00 98.44 104 CYS A O 1
ATOM 823 N N . ASN A 1 105 ? -4.180 -7.952 2.911 1.00 98.25 105 ASN A N 1
ATOM 824 C CA . ASN A 1 105 ? -3.940 -8.828 1.764 1.00 98.25 105 ASN A CA 1
ATOM 825 C C . ASN A 1 105 ? -3.571 -8.057 0.494 1.00 98.25 105 ASN A C 1
ATOM 827 O O . ASN A 1 105 ? -2.707 -8.520 -0.252 1.00 98.25 105 ASN A O 1
ATOM 831 N N . ILE A 1 106 ? -4.186 -6.894 0.251 1.00 98.38 106 ILE A N 1
ATOM 832 C CA . ILE A 1 106 ? -3.808 -6.018 -0.867 1.00 98.38 106 ILE A CA 1
ATOM 833 C C . ILE A 1 106 ? -2.344 -5.602 -0.708 1.00 98.38 106 ILE A C 1
ATOM 835 O O . ILE A 1 106 ? -1.545 -5.852 -1.611 1.00 98.38 106 ILE A O 1
ATOM 839 N N . ALA A 1 107 ? -1.967 -5.086 0.468 1.00 97.81 107 ALA A N 1
ATOM 840 C CA . ALA A 1 107 ? -0.581 -4.731 0.756 1.00 97.81 107 ALA A CA 1
ATOM 841 C C . ALA A 1 107 ? 0.359 -5.933 0.583 1.00 97.81 107 ALA A C 1
ATOM 843 O O . ALA A 1 107 ? 1.329 -5.840 -0.159 1.00 97.81 107 ALA A O 1
ATOM 844 N N . ARG A 1 108 ? 0.026 -7.094 1.162 1.00 98.31 108 ARG A N 1
ATOM 845 C CA . ARG A 1 108 ? 0.854 -8.313 1.142 1.00 98.31 108 ARG A CA 1
ATOM 846 C C . ARG A 1 108 ? 1.131 -8.853 -0.255 1.00 98.31 108 ARG A C 1
ATOM 848 O O . ARG A 1 108 ? 2.163 -9.486 -0.481 1.00 98.31 108 ARG A O 1
ATOM 855 N N . HIS A 1 109 ? 0.176 -8.707 -1.168 1.00 98.19 109 HIS A N 1
ATOM 856 C CA . HIS A 1 109 ? 0.195 -9.424 -2.437 1.00 98.19 109 HIS A CA 1
ATOM 857 C C . HIS A 1 109 ? 0.396 -8.539 -3.660 1.00 98.19 109 HIS A C 1
ATOM 859 O O . HIS A 1 109 ? 0.546 -9.099 -4.744 1.00 98.19 109 HIS A O 1
ATOM 865 N N . HIS A 1 110 ? 0.482 -7.215 -3.529 1.00 97.94 110 HIS A N 1
ATOM 866 C CA . HIS A 1 110 ? 0.615 -6.335 -4.692 1.00 97.94 110 HIS A CA 1
ATOM 867 C C . HIS A 1 110 ? 1.897 -6.614 -5.521 1.00 97.94 110 HIS A C 1
ATOM 869 O O . HIS A 1 110 ? 1.841 -6.630 -6.752 1.00 97.94 110 HIS A O 1
ATOM 875 N N . VAL A 1 111 ? 3.027 -6.984 -4.895 1.00 96.75 111 VAL A N 1
ATOM 876 C CA . VAL A 1 111 ? 4.237 -7.436 -5.623 1.00 96.75 111 VAL A CA 1
ATOM 877 C C . VAL A 1 111 ? 3.985 -8.737 -6.392 1.00 96.75 111 VAL A C 1
ATOM 879 O O . VAL A 1 111 ? 4.392 -8.879 -7.547 1.00 96.75 111 VAL A O 1
ATOM 882 N N . ASN A 1 112 ? 3.287 -9.702 -5.786 1.00 97.56 112 ASN A N 1
ATOM 883 C CA . ASN A 1 112 ? 2.922 -10.944 -6.471 1.00 97.56 112 ASN A CA 1
ATOM 884 C C . ASN A 1 112 ? 1.903 -10.699 -7.589 1.00 97.56 112 ASN A C 1
ATOM 886 O O . ASN A 1 112 ? 1.998 -11.346 -8.629 1.00 97.56 112 ASN A O 1
ATOM 890 N N . ALA A 1 113 ? 0.983 -9.748 -7.414 1.00 97.31 113 ALA A N 1
ATOM 891 C CA . ALA A 1 113 ? 0.058 -9.319 -8.454 1.00 97.31 113 ALA A CA 1
ATOM 892 C C . ALA A 1 113 ? 0.826 -8.752 -9.656 1.00 97.31 113 ALA A C 1
ATOM 894 O O . ALA A 1 113 ? 0.584 -9.187 -10.780 1.00 97.31 113 ALA A O 1
ATOM 895 N N . LYS A 1 114 ? 1.841 -7.904 -9.425 1.00 95.44 114 LYS A N 1
ATOM 896 C CA . LYS A 1 114 ? 2.752 -7.425 -10.479 1.00 95.44 114 LYS A CA 1
ATOM 897 C C . LYS A 1 114 ? 3.435 -8.583 -11.214 1.00 95.44 114 LYS A C 1
ATOM 899 O O . LYS A 1 114 ? 3.381 -8.650 -12.439 1.00 95.44 114 LYS A O 1
ATOM 904 N N . ARG A 1 115 ? 4.025 -9.538 -10.483 1.00 96.38 115 ARG A N 1
ATOM 905 C CA . ARG A 1 115 ? 4.673 -10.730 -11.077 1.00 96.38 115 ARG A CA 1
ATOM 906 C C . ARG A 1 115 ? 3.695 -11.568 -11.902 1.00 96.38 115 ARG A C 1
ATOM 908 O O . ARG A 1 115 ? 4.053 -12.044 -12.977 1.00 96.38 115 ARG A O 1
ATOM 915 N N . TYR A 1 116 ? 2.471 -11.744 -11.409 1.00 97.50 116 TYR A N 1
ATOM 916 C CA . TYR A 1 116 ? 1.420 -12.465 -12.117 1.00 97.50 116 TYR A CA 1
ATOM 917 C C . TYR A 1 116 ? 1.006 -11.744 -13.403 1.00 97.50 116 TYR A C 1
ATOM 919 O O . TYR A 1 116 ? 0.892 -12.395 -14.437 1.00 97.50 116 TYR A O 1
ATOM 927 N N . LEU A 1 117 ? 0.822 -10.422 -13.365 1.00 96.81 117 LEU A N 1
ATOM 928 C CA . LEU A 1 117 ? 0.449 -9.628 -14.537 1.00 96.81 117 LEU A CA 1
ATOM 929 C C . LEU A 1 117 ? 1.540 -9.652 -15.608 1.00 96.81 117 LEU A C 1
ATOM 931 O O . LEU A 1 117 ? 1.222 -9.927 -16.760 1.00 96.81 117 LEU A O 1
ATOM 935 N N . VAL A 1 118 ? 2.811 -9.492 -15.226 1.00 96.44 118 VAL A N 1
ATOM 936 C CA . VAL A 1 118 ? 3.964 -9.653 -16.132 1.00 96.44 118 VAL A CA 1
ATOM 937 C C . VAL A 1 118 ? 3.981 -11.042 -16.779 1.00 96.44 118 VAL A C 1
ATOM 939 O O . VAL A 1 118 ? 4.204 -11.166 -17.979 1.00 96.44 118 VAL A O 1
ATOM 942 N N . PHE A 1 119 ? 3.719 -12.101 -16.006 1.00 96.31 119 PHE A N 1
ATOM 943 C CA . PHE A 1 119 ? 3.658 -13.465 -16.538 1.00 96.31 119 PHE A CA 1
ATOM 944 C C . PHE A 1 119 ? 2.458 -13.684 -17.471 1.00 96.31 119 PHE A C 1
ATOM 946 O O . PHE A 1 119 ? 2.572 -14.362 -18.492 1.00 96.31 119 PHE A O 1
ATOM 953 N N . LYS A 1 120 ? 1.284 -13.163 -17.099 1.00 96.81 120 LYS A N 1
ATOM 954 C CA . LYS A 1 120 ? 0.015 -13.476 -17.761 1.00 96.81 120 LYS A CA 1
ATOM 955 C C . LYS A 1 120 ? -0.260 -12.596 -18.975 1.00 96.81 120 LYS A C 1
ATOM 957 O O . LYS A 1 120 ? -0.913 -13.058 -19.911 1.00 96.81 120 LYS A O 1
ATOM 962 N N . ASN A 1 121 ? 0.197 -11.350 -18.944 1.00 95.06 121 ASN A N 1
ATOM 963 C CA . ASN A 1 121 ? -0.038 -10.357 -19.973 1.00 95.06 121 ASN A CA 1
ATOM 964 C C . ASN A 1 121 ? 1.291 -9.764 -20.450 1.00 95.06 121 ASN A C 1
ATOM 966 O O . ASN A 1 121 ? 1.895 -8.929 -19.782 1.00 95.06 121 ASN A O 1
ATOM 970 N N . LYS A 1 122 ? 1.701 -10.155 -21.657 1.00 92.94 122 LYS A N 1
ATOM 971 C CA . LYS A 1 122 ? 2.935 -9.673 -22.277 1.00 92.94 122 LYS A CA 1
ATOM 972 C C . LYS A 1 122 ? 2.958 -8.144 -22.434 1.00 92.94 122 LYS A C 1
ATOM 974 O O . LYS A 1 122 ? 3.991 -7.542 -22.170 1.00 92.94 122 LYS A O 1
ATOM 979 N N . SER A 1 123 ? 1.821 -7.511 -22.745 1.00 94.38 123 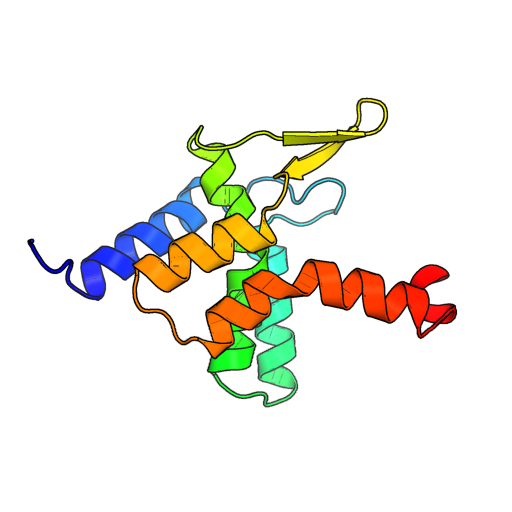SER A N 1
ATOM 980 C CA . SER A 1 123 ? 1.760 -6.048 -22.884 1.00 94.38 123 SER A CA 1
ATOM 981 C C . SER A 1 123 ? 1.995 -5.312 -21.563 1.00 94.38 123 SER A C 1
ATOM 983 O O . SER A 1 123 ? 2.378 -4.155 -21.582 1.00 94.38 123 SER A O 1
ATOM 985 N N . TYR A 1 124 ? 1.771 -5.968 -20.417 1.00 93.38 124 TYR A N 1
ATOM 986 C CA . TYR A 1 124 ? 2.044 -5.391 -19.098 1.00 93.38 124 TYR A CA 1
ATOM 987 C C . TYR A 1 124 ? 3.550 -5.324 -18.806 1.00 93.38 124 TYR A C 1
ATOM 989 O O . TYR A 1 124 ? 4.001 -4.460 -18.065 1.00 93.38 124 TYR A O 1
ATOM 997 N N . TYR A 1 125 ? 4.337 -6.243 -19.377 1.00 91.00 125 TYR A N 1
ATOM 998 C CA . TYR A 1 125 ? 5.799 -6.191 -19.307 1.00 91.00 125 TYR A CA 1
ATOM 999 C C . TYR A 1 125 ? 6.384 -5.164 -20.282 1.00 91.00 125 TYR A C 1
ATOM 1001 O O . TYR A 1 125 ? 7.373 -4.515 -19.969 1.00 91.00 125 TYR A O 1
ATOM 1009 N N . GLU A 1 126 ? 5.776 -5.045 -21.461 1.00 90.81 126 GLU A N 1
ATOM 1010 C CA . GLU A 1 126 ? 6.262 -4.217 -22.568 1.00 90.81 126 GLU A CA 1
ATOM 1011 C C . GLU A 1 126 ? 5.767 -2.767 -22.527 1.00 90.81 126 GLU A C 1
ATOM 1013 O O . GLU A 1 126 ? 5.987 -2.063 -23.504 1.00 90.81 126 GLU A O 1
ATOM 1018 N N . CYS A 1 127 ? 5.074 -2.332 -21.465 1.00 64.00 127 CYS A N 1
ATOM 1019 C CA . CYS A 1 127 ? 4.549 -0.968 -21.365 1.00 64.00 127 CYS A CA 1
ATOM 1020 C C . CYS A 1 127 ? 5.659 0.066 -21.630 1.00 64.00 127 CYS A C 1
ATOM 1022 O O . CYS A 1 127 ? 6.549 0.240 -20.797 1.00 64.00 127 CYS A O 1
ATOM 1024 N N . GLU A 1 128 ? 5.582 0.701 -22.805 1.00 46.31 128 GLU A N 1
ATOM 1025 C CA . GLU A 1 128 ? 6.277 1.942 -23.172 1.00 46.31 128 GLU A CA 1
ATOM 1026 C C . GLU A 1 128 ? 5.605 3.155 -22.524 1.00 46.31 128 GLU A C 1
ATOM 1028 O O . GLU A 1 128 ? 4.350 3.172 -22.458 1.00 46.31 128 GLU A O 1
#

Foldseek 3Di:
DPQQDPVNVVCVLVVLCVVQQQDDQFPDPHGNQRQLQVQLVVCVVVVHDPLNSLLSNQLQSLQSVVVVVPFDFDADPNGTNTTDQSLQSSLVSCVVNVDDPSSSVSSNCVVVVLVVCVVPPVCSVVPD

Radius of gyration: 15.21 Å; chains: 1; bounding box: 40×27×51 Å

InterPro domains:
  IPR006674 HD domain [PF01966] (34-114)
  IPR052567 Organophosphonate Dioxygenase [PTHR40202] (6-126)

Organism: Octopus bimaculoides (NCBI:txid37653)

pLDDT: mean 91.45, std 10.5, range [41.25, 98.62]

Secondary structure (DSSP, 8-state):
-----HHHHHHHHHHHHHHHTTSB-TTSSSBHHHHHHHHHHHHHHTT--HHHHHHHHHTTTHHHHIIIIISPEEEETTEEEEETTHHHHHHHHHHTTT--HHHHHHHHHHHHHHHHHHHH-HHHHS--